Protein AF-A0A6V7UIK3-F1 (afdb_monomer_lite)

Structure (mmCIF, N/CA/C/O backbone):
data_AF-A0A6V7UIK3-F1
#
_entry.id   AF-A0A6V7UIK3-F1
#
loop_
_atom_site.group_PDB
_atom_site.id
_atom_site.type_symbol
_atom_site.label_atom_id
_atom_site.label_alt_id
_atom_site.label_comp_id
_atom_site.label_asym_id
_atom_site.label_entity_id
_atom_site.label_seq_id
_atom_site.pdbx_PDB_ins_code
_atom_site.Cartn_x
_atom_site.Cartn_y
_atom_site.Cartn_z
_atom_site.occupancy
_atom_site.B_iso_or_equiv
_atom_site.auth_seq_id
_atom_site.auth_comp_id
_atom_site.auth_asym_id
_atom_site.auth_atom_id
_atom_site.pdbx_PDB_model_num
ATOM 1 N N . MET A 1 1 ? 15.803 4.285 1.746 1.00 67.06 1 MET A N 1
ATOM 2 C CA . MET A 1 1 ? 14.603 4.226 2.609 1.00 67.06 1 MET A CA 1
ATOM 3 C C . MET A 1 1 ? 14.024 2.831 2.520 1.00 67.06 1 MET A C 1
ATOM 5 O O . MET A 1 1 ? 13.752 2.388 1.408 1.00 67.06 1 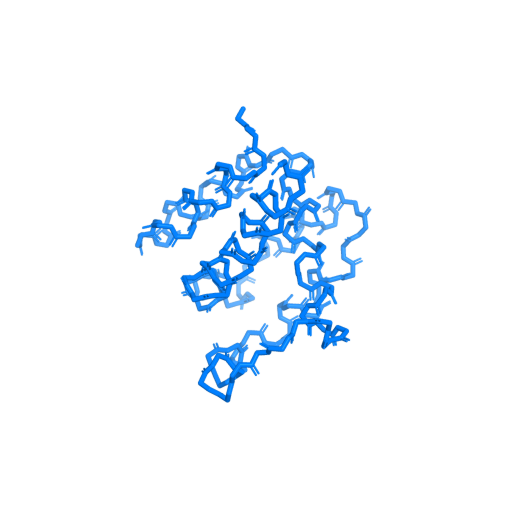MET A O 1
ATOM 9 N N . ASP A 1 2 ? 13.878 2.158 3.657 1.00 84.69 2 ASP A N 1
ATOM 10 C CA . ASP A 1 2 ? 13.343 0.798 3.726 1.00 84.69 2 ASP A CA 1
ATOM 11 C C . ASP A 1 2 ? 11.845 0.740 3.349 1.00 84.69 2 ASP A C 1
ATOM 13 O O . ASP A 1 2 ? 11.118 1.739 3.417 1.00 84.69 2 ASP A O 1
ATOM 17 N N . ASN A 1 3 ? 11.377 -0.439 2.937 1.00 80.56 3 ASN A N 1
ATOM 18 C CA . ASN A 1 3 ? 9.990 -0.713 2.574 1.00 80.56 3 ASN A CA 1
ATOM 19 C C . ASN A 1 3 ? 9.035 -0.420 3.737 1.00 80.56 3 ASN A C 1
ATOM 21 O O . ASN A 1 3 ? 7.969 0.161 3.523 1.00 80.56 3 ASN A O 1
ATOM 25 N N . LYS A 1 4 ? 9.416 -0.750 4.979 1.00 78.31 4 LYS A N 1
ATOM 26 C CA . LYS A 1 4 ? 8.589 -0.498 6.170 1.00 78.31 4 LYS A CA 1
ATOM 27 C C . LYS A 1 4 ? 8.323 0.997 6.352 1.00 78.31 4 LYS A C 1
ATOM 29 O O . LYS A 1 4 ? 7.179 1.407 6.562 1.00 78.31 4 LYS A O 1
ATOM 34 N N . ASP A 1 5 ? 9.354 1.823 6.207 1.00 82.44 5 ASP A N 1
ATOM 35 C CA . ASP A 1 5 ? 9.242 3.275 6.366 1.00 82.44 5 ASP A CA 1
ATOM 36 C C . ASP A 1 5 ? 8.544 3.945 5.184 1.00 82.44 5 ASP A C 1
ATOM 38 O O . ASP A 1 5 ? 7.732 4.853 5.381 1.00 82.44 5 ASP A O 1
ATOM 42 N N . PHE A 1 6 ? 8.751 3.430 3.969 1.00 84.00 6 PHE A N 1
ATOM 43 C CA . PHE A 1 6 ? 7.968 3.820 2.798 1.00 84.00 6 PHE A CA 1
ATOM 44 C C . PHE A 1 6 ? 6.471 3.628 3.023 1.00 84.00 6 PHE A C 1
ATOM 46 O O . PHE A 1 6 ? 5.690 4.570 2.866 1.00 84.00 6 PHE A O 1
ATOM 53 N N . LEU A 1 7 ? 6.073 2.426 3.439 1.00 80.25 7 LEU A N 1
ATOM 54 C CA . LEU A 1 7 ? 4.675 2.085 3.674 1.00 80.25 7 LEU A CA 1
ATOM 55 C C . LEU A 1 7 ? 4.077 2.927 4.808 1.00 80.25 7 LEU A C 1
ATOM 57 O O . LEU A 1 7 ? 2.954 3.417 4.672 1.00 80.25 7 LEU A O 1
ATOM 61 N N . LYS A 1 8 ? 4.832 3.182 5.887 1.00 77.88 8 LYS A N 1
ATOM 62 C CA . LYS A 1 8 ? 4.411 4.091 6.969 1.00 77.88 8 LYS A CA 1
ATOM 63 C C . LYS A 1 8 ? 4.169 5.512 6.460 1.00 77.88 8 LYS A C 1
ATOM 65 O O . LYS A 1 8 ? 3.130 6.095 6.769 1.00 77.88 8 LYS A O 1
ATOM 70 N N . LEU A 1 9 ? 5.102 6.085 5.697 1.00 80.06 9 LEU A N 1
ATOM 71 C CA . LEU A 1 9 ? 4.959 7.441 5.157 1.00 80.06 9 LEU A CA 1
ATOM 72 C C . LEU A 1 9 ? 3.780 7.532 4.187 1.00 80.06 9 LEU A C 1
ATOM 74 O O . LEU A 1 9 ? 3.002 8.488 4.236 1.00 80.06 9 LEU A O 1
ATOM 78 N N . LEU A 1 10 ? 3.618 6.517 3.337 1.00 77.62 10 LEU A N 1
ATOM 79 C CA . LEU A 1 10 ? 2.535 6.450 2.367 1.00 77.62 10 LEU A CA 1
ATOM 80 C C . LEU A 1 10 ? 1.169 6.358 3.067 1.00 77.62 10 LEU A C 1
ATOM 82 O O . LEU A 1 10 ? 0.233 7.050 2.667 1.00 77.62 10 LEU A O 1
ATOM 86 N N . ALA A 1 11 ? 1.073 5.575 4.149 1.00 74.44 11 ALA A N 1
ATOM 87 C CA . ALA A 1 11 ? -0.135 5.425 4.962 1.00 74.44 11 ALA A CA 1
ATOM 88 C C . ALA A 1 11 ? -0.486 6.680 5.778 1.00 74.44 11 ALA A C 1
ATOM 90 O O . ALA A 1 11 ? -1.664 7.010 5.920 1.00 74.44 11 ALA A O 1
ATOM 91 N N . LYS A 1 12 ? 0.521 7.392 6.302 1.00 74.75 12 LYS A N 1
ATOM 92 C CA . LYS A 1 12 ? 0.336 8.630 7.081 1.00 74.75 12 LYS A CA 1
ATOM 93 C C . LYS A 1 12 ? -0.012 9.840 6.212 1.00 74.75 12 LYS A C 1
ATOM 95 O O . LYS A 1 12 ? -0.588 10.809 6.707 1.00 74.75 12 LYS A O 1
ATOM 100 N N . SER A 1 13 ? 0.339 9.819 4.927 1.00 76.50 13 SER A N 1
ATOM 101 C CA . SER A 1 13 ? 0.069 10.939 4.029 1.00 76.50 13 SER A CA 1
ATOM 102 C C . SER A 1 13 ? -1.431 11.100 3.782 1.00 76.50 13 SER A C 1
ATOM 104 O O . SER A 1 13 ? -2.064 10.228 3.190 1.00 76.50 13 SER A O 1
ATOM 106 N N . LYS A 1 14 ? -1.992 12.252 4.169 1.00 73.81 14 LYS A N 1
ATOM 107 C CA . LYS A 1 14 ? -3.394 12.622 3.895 1.00 73.81 14 LYS A CA 1
ATOM 108 C C . LYS A 1 14 ? -3.596 13.135 2.463 1.00 73.81 14 LYS A C 1
ATOM 110 O O . LYS A 1 14 ? -4.644 12.885 1.874 1.00 73.81 14 LYS A O 1
ATOM 115 N N . SER A 1 15 ? -2.572 13.761 1.875 1.00 79.38 15 SER A N 1
ATOM 116 C CA . SER A 1 15 ? -2.616 14.303 0.511 1.00 79.38 15 SER A CA 1
ATOM 117 C C . SER A 1 15 ? -2.485 13.204 -0.543 1.00 79.38 15 SER A C 1
ATOM 119 O O . SER A 1 15 ? -1.479 12.490 -0.604 1.00 79.38 15 SER A O 1
ATOM 121 N N . GLU A 1 16 ? -3.486 13.122 -1.414 1.00 74.19 16 GLU A N 1
ATOM 122 C CA . GLU A 1 16 ? -3.505 12.241 -2.580 1.00 74.19 16 GLU A CA 1
ATOM 123 C C . GLU A 1 16 ? -2.352 12.528 -3.541 1.00 74.19 16 GLU A C 1
ATOM 125 O O . GLU A 1 16 ? -1.590 11.627 -3.891 1.00 74.19 16 GLU A O 1
ATOM 130 N N . ARG A 1 17 ? -2.158 13.803 -3.890 1.00 78.06 17 ARG A N 1
ATOM 131 C CA . ARG A 1 17 ? -1.071 14.242 -4.772 1.00 78.06 17 ARG A CA 1
ATOM 132 C C . ARG A 1 17 ? 0.298 13.831 -4.230 1.00 78.06 17 ARG A C 1
ATOM 134 O O . ARG A 1 17 ? 1.158 13.401 -4.999 1.00 78.06 17 ARG A O 1
ATOM 141 N N . LYS A 1 18 ? 0.496 13.925 -2.909 1.00 82.69 18 LYS A N 1
ATOM 142 C CA . LYS A 1 18 ? 1.737 13.492 -2.249 1.00 82.69 18 LYS A CA 1
ATOM 143 C C . LYS A 1 18 ? 1.921 11.977 -2.344 1.00 82.69 18 LYS A C 1
ATOM 145 O O . LYS A 1 18 ? 3.000 11.541 -2.733 1.00 82.69 18 LYS A O 1
ATOM 150 N N . ARG A 1 19 ? 0.877 11.182 -2.077 1.00 79.81 19 ARG A N 1
ATOM 151 C CA . ARG A 1 19 ? 0.928 9.714 -2.227 1.00 79.81 19 ARG A CA 1
ATOM 152 C C . ARG A 1 19 ? 1.267 9.304 -3.659 1.00 79.81 19 ARG A C 1
ATOM 154 O O . ARG A 1 19 ? 2.136 8.464 -3.863 1.00 79.81 19 ARG A O 1
ATOM 161 N N . HIS A 1 20 ? 0.644 9.944 -4.648 1.00 76.81 20 HIS A N 1
ATOM 162 C CA . HIS A 1 20 ? 0.919 9.665 -6.059 1.00 76.81 20 HIS A CA 1
ATOM 163 C C . HIS A 1 20 ? 2.368 9.966 -6.438 1.00 76.81 20 HIS A C 1
ATOM 165 O O . HIS A 1 20 ? 3.019 9.172 -7.113 1.00 76.81 20 HIS A O 1
ATOM 171 N N . ARG A 1 21 ? 2.906 11.096 -5.961 1.00 83.31 21 ARG A N 1
ATOM 172 C CA . ARG A 1 21 ? 4.317 11.445 -6.164 1.00 83.31 21 ARG A CA 1
ATOM 173 C C . ARG A 1 21 ? 5.245 10.401 -5.541 1.00 83.31 21 ARG A C 1
ATOM 175 O O . ARG A 1 21 ? 6.159 9.946 -6.219 1.00 83.31 21 ARG A O 1
ATOM 182 N N . MET A 1 22 ? 4.978 9.992 -4.300 1.00 84.94 22 MET A N 1
ATOM 183 C CA . MET A 1 22 ? 5.774 8.976 -3.604 1.00 84.94 22 MET A CA 1
ATOM 184 C C . MET A 1 22 ? 5.783 7.642 -4.351 1.00 84.94 22 MET A C 1
ATOM 186 O O . MET A 1 22 ? 6.833 7.032 -4.487 1.00 84.94 22 MET A O 1
ATOM 190 N N . LEU A 1 23 ? 4.641 7.208 -4.884 1.00 80.94 23 LEU A N 1
ATOM 191 C CA . LEU A 1 23 ? 4.567 5.989 -5.687 1.00 80.94 23 LEU A CA 1
ATOM 192 C C . LEU A 1 23 ? 5.288 6.093 -7.028 1.00 80.94 23 LEU A C 1
ATOM 194 O O . LEU A 1 23 ? 5.919 5.136 -7.461 1.00 80.94 23 LEU A O 1
ATOM 198 N N . LYS A 1 24 ? 5.198 7.244 -7.702 1.00 82.69 24 LYS A N 1
ATOM 199 C CA . LYS A 1 24 ? 5.958 7.477 -8.936 1.00 82.69 24 LYS A CA 1
ATOM 200 C C . LYS A 1 24 ? 7.463 7.420 -8.690 1.00 82.69 24 LYS A C 1
ATOM 202 O O . LYS A 1 24 ? 8.200 7.011 -9.578 1.00 82.69 24 LYS A O 1
ATOM 207 N N . GLN A 1 25 ? 7.904 7.815 -7.503 1.00 88.19 25 GLN A N 1
ATOM 208 C CA . GLN A 1 25 ? 9.305 7.776 -7.089 1.00 88.19 25 GLN A CA 1
ATOM 209 C C . GLN A 1 25 ? 9.685 6.469 -6.383 1.00 88.19 25 GL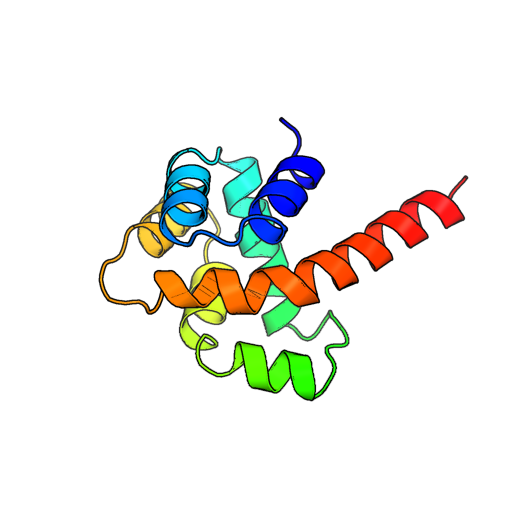N A C 1
ATOM 211 O O . GLN A 1 25 ? 10.846 6.297 -6.023 1.00 88.19 25 GLN A O 1
ATOM 216 N N . ALA A 1 26 ? 8.734 5.553 -6.183 1.00 87.38 26 ALA A N 1
ATOM 217 C CA . ALA A 1 26 ? 8.997 4.299 -5.502 1.00 87.38 26 ALA A CA 1
ATOM 218 C C . ALA A 1 26 ? 9.947 3.433 -6.331 1.00 87.38 26 ALA A C 1
ATOM 220 O O . ALA A 1 26 ? 9.829 3.362 -7.559 1.00 87.38 26 ALA A O 1
ATOM 221 N N . ASN A 1 27 ? 10.879 2.775 -5.649 1.00 91.62 27 ASN A N 1
ATOM 222 C CA . ASN A 1 27 ? 11.794 1.824 -6.270 1.00 91.62 27 ASN A CA 1
ATOM 223 C C . ASN A 1 27 ? 11.106 0.466 -6.511 1.00 91.62 27 ASN A C 1
ATOM 225 O O . ASN A 1 27 ? 9.973 0.229 -6.079 1.00 91.62 27 ASN A O 1
ATOM 229 N N . SER A 1 28 ? 11.792 -0.448 -7.195 1.00 90.50 28 SER A N 1
ATOM 230 C CA . SER A 1 28 ? 11.240 -1.753 -7.574 1.00 90.50 28 SER A CA 1
ATOM 231 C C . SER A 1 28 ? 10.765 -2.567 -6.367 1.00 90.50 28 SER A C 1
ATOM 233 O O . SER A 1 28 ? 9.663 -3.112 -6.393 1.00 90.50 28 SER A O 1
ATOM 235 N N . GLN A 1 29 ? 11.544 -2.600 -5.283 1.00 90.19 29 GLN A N 1
ATOM 236 C CA . GLN A 1 29 ? 11.196 -3.337 -4.064 1.00 90.19 29 GLN A CA 1
ATOM 237 C C . GLN A 1 29 ? 9.952 -2.758 -3.379 1.00 90.19 29 GLN A C 1
ATOM 239 O O . GLN A 1 29 ? 9.040 -3.501 -3.017 1.00 90.19 29 GLN A O 1
ATOM 244 N N . GLN A 1 30 ? 9.859 -1.433 -3.277 1.00 88.25 30 GLN A N 1
ATOM 245 C CA . GLN A 1 30 ? 8.703 -0.738 -2.713 1.00 88.25 30 GLN A CA 1
ATOM 246 C C . GLN A 1 30 ? 7.439 -1.016 -3.531 1.00 88.25 30 GLN A C 1
ATOM 248 O O . GLN A 1 30 ? 6.377 -1.287 -2.969 1.00 88.25 30 GLN A O 1
ATOM 253 N N . LEU A 1 31 ? 7.547 -1.020 -4.859 1.00 87.94 31 LEU A N 1
ATOM 254 C CA . LEU A 1 31 ? 6.433 -1.338 -5.750 1.00 87.94 31 LEU A CA 1
ATOM 255 C C . LEU A 1 31 ? 5.969 -2.792 -5.618 1.00 87.94 31 LEU A C 1
ATOM 257 O O . LEU A 1 31 ? 4.764 -3.049 -5.541 1.00 87.94 31 LEU A O 1
ATOM 261 N N . LEU A 1 32 ? 6.909 -3.733 -5.537 1.00 89.19 32 LEU A N 1
ATOM 262 C CA . LEU A 1 32 ? 6.604 -5.146 -5.317 1.00 89.19 32 LEU A CA 1
ATOM 263 C C . LEU A 1 32 ? 6.015 -5.396 -3.924 1.00 89.19 32 LEU A C 1
ATOM 265 O O . LEU A 1 32 ? 5.093 -6.196 -3.803 1.00 89.19 32 LEU A O 1
ATOM 269 N N . SER A 1 33 ? 6.443 -4.657 -2.896 1.00 87.94 33 SER A N 1
ATOM 270 C CA . SER A 1 33 ? 5.854 -4.758 -1.554 1.00 87.94 33 SER A CA 1
ATOM 271 C C . SER A 1 33 ? 4.359 -4.406 -1.553 1.00 87.94 33 SER A C 1
ATOM 273 O O . SER A 1 33 ? 3.551 -5.098 -0.933 1.00 87.94 33 SER A O 1
ATOM 275 N N . ILE A 1 34 ? 3.950 -3.393 -2.329 1.00 85.88 34 ILE A N 1
ATOM 276 C CA . ILE A 1 34 ? 2.531 -3.046 -2.503 1.00 85.88 34 ILE A CA 1
ATOM 277 C C . ILE A 1 34 ? 1.787 -4.168 -3.237 1.00 85.88 34 ILE A C 1
ATOM 279 O O . ILE A 1 34 ? 0.664 -4.510 -2.854 1.00 85.88 34 ILE A O 1
ATOM 283 N N . ALA A 1 35 ? 2.388 -4.736 -4.288 1.00 88.56 35 ALA A N 1
ATOM 284 C CA . ALA A 1 35 ? 1.801 -5.855 -5.025 1.00 88.56 35 ALA A CA 1
ATOM 285 C C . ALA A 1 35 ? 1.585 -7.076 -4.120 1.00 88.56 35 ALA A C 1
ATOM 287 O O . ALA A 1 35 ? 0.513 -7.682 -4.156 1.00 88.56 35 ALA A O 1
ATOM 288 N N . GLU A 1 36 ? 2.551 -7.375 -3.254 1.00 87.38 36 GLU A N 1
ATOM 289 C CA . GLU A 1 36 ? 2.496 -8.466 -2.282 1.00 87.38 36 GLU A CA 1
ATOM 290 C C . GLU A 1 36 ? 1.394 -8.242 -1.237 1.00 87.38 36 GLU A C 1
ATOM 292 O O . GLU A 1 36 ? 0.599 -9.139 -0.952 1.00 87.38 36 GLU A O 1
ATOM 297 N N . ILE A 1 37 ? 1.252 -7.018 -0.719 1.00 84.94 37 ILE A N 1
ATOM 298 C CA . ILE A 1 37 ? 0.137 -6.670 0.175 1.00 84.94 37 ILE A CA 1
ATOM 299 C C . ILE A 1 37 ? -1.203 -6.891 -0.531 1.00 84.94 37 ILE A C 1
ATOM 301 O O . ILE A 1 37 ? -2.100 -7.529 0.023 1.00 84.94 37 ILE A O 1
ATOM 305 N N . CYS A 1 38 ? -1.341 -6.411 -1.770 1.00 85.94 38 CYS A N 1
ATOM 306 C CA . CYS A 1 38 ? -2.558 -6.604 -2.555 1.00 85.94 38 CYS A CA 1
ATOM 307 C C . CYS A 1 38 ? -2.840 -8.094 -2.798 1.00 85.94 38 CYS A C 1
ATOM 309 O O . CYS A 1 38 ? -3.986 -8.526 -2.693 1.00 85.94 38 CYS A O 1
ATOM 311 N N . LEU A 1 39 ? -1.809 -8.897 -3.065 1.00 88.81 39 LEU A N 1
ATOM 312 C CA . LEU A 1 39 ? -1.919 -10.346 -3.222 1.00 88.81 39 LEU A CA 1
ATOM 313 C C . LEU A 1 39 ? -2.429 -11.026 -1.957 1.00 88.81 39 LEU A C 1
ATOM 315 O O . LEU A 1 39 ? -3.340 -11.850 -2.034 1.00 88.81 39 LEU A O 1
ATOM 319 N N . ASN A 1 40 ? -1.893 -10.662 -0.797 1.00 85.94 40 ASN A N 1
ATOM 320 C CA . ASN A 1 40 ? -2.315 -11.235 0.476 1.00 85.94 40 ASN A CA 1
ATOM 321 C C . ASN A 1 40 ? -3.741 -10.801 0.869 1.00 85.94 40 ASN A C 1
ATOM 323 O O . ASN A 1 40 ? -4.477 -11.599 1.454 1.00 85.94 40 ASN A O 1
ATOM 327 N N . ILE A 1 41 ? -4.177 -9.600 0.466 1.00 83.56 41 ILE A N 1
ATOM 328 C CA . ILE A 1 41 ? -5.582 -9.169 0.567 1.00 83.56 41 ILE A CA 1
ATOM 329 C C . ILE A 1 41 ? -6.484 -10.035 -0.325 1.00 83.56 41 ILE A C 1
ATOM 331 O O . ILE A 1 41 ? -7.480 -10.566 0.161 1.00 83.56 41 ILE A O 1
ATOM 335 N N . VAL A 1 42 ? -6.141 -10.213 -1.609 1.00 86.94 42 VAL A N 1
ATOM 336 C CA . VAL A 1 42 ? -6.942 -11.019 -2.557 1.00 86.94 42 VAL A CA 1
ATOM 337 C C . VAL A 1 42 ? -7.034 -12.472 -2.106 1.00 86.94 42 VAL A C 1
ATOM 339 O O . VAL A 1 42 ? -8.113 -13.057 -2.130 1.00 86.94 42 VAL A O 1
ATOM 342 N N . LYS A 1 43 ? -5.921 -13.041 -1.637 1.00 87.50 43 LYS A N 1
ATOM 343 C CA . LYS A 1 43 ? -5.863 -14.408 -1.104 1.00 87.50 43 LYS A CA 1
ATOM 344 C C . LYS A 1 43 ? -6.517 -14.554 0.275 1.00 87.50 43 LYS A C 1
ATOM 346 O O . LYS A 1 43 ? -6.448 -15.631 0.851 1.00 87.50 43 LYS A O 1
ATOM 351 N N . SER A 1 44 ? -7.114 -13.490 0.824 1.00 82.75 44 SER A N 1
ATOM 352 C CA . SER A 1 44 ? -7.730 -13.470 2.158 1.00 82.75 44 SER A CA 1
ATOM 353 C C . SER A 1 44 ? -6.810 -13.971 3.282 1.00 82.75 44 SER A C 1
ATOM 355 O O . SER A 1 44 ? -7.282 -14.425 4.320 1.00 82.75 44 SER A O 1
ATOM 357 N N . ARG A 1 45 ? -5.487 -13.847 3.104 1.00 81.62 45 ARG A N 1
ATOM 358 C CA . ARG A 1 45 ? -4.483 -14.218 4.116 1.00 81.62 45 ARG A CA 1
ATOM 359 C C . ARG A 1 45 ? -4.470 -13.234 5.282 1.00 81.62 45 ARG A C 1
ATOM 361 O O . ARG A 1 45 ? -4.087 -13.581 6.394 1.00 81.62 45 ARG A O 1
ATOM 368 N N . TYR A 1 46 ? -4.947 -12.012 5.050 1.00 78.00 46 TYR A N 1
ATOM 369 C CA . TYR A 1 46 ? -5.242 -11.066 6.116 1.00 78.00 46 TYR A CA 1
ATOM 370 C C . TYR A 1 46 ? -6.694 -11.195 6.575 1.00 78.00 46 TYR A C 1
ATOM 372 O O . TYR A 1 46 ? -7.634 -11.031 5.794 1.00 78.00 46 TYR A O 1
ATOM 380 N N . LYS A 1 47 ? -6.883 -11.410 7.881 1.00 77.62 47 LYS A N 1
ATOM 381 C CA . LYS A 1 47 ? -8.189 -11.270 8.534 1.00 77.62 47 LYS A CA 1
ATOM 382 C C . LYS A 1 47 ? -8.568 -9.787 8.580 1.00 77.62 47 LYS A C 1
ATOM 384 O O . LYS A 1 47 ? -8.164 -9.081 9.498 1.00 77.62 47 LYS A O 1
ATOM 389 N N . LEU A 1 48 ? -9.291 -9.325 7.561 1.00 77.44 48 LEU A N 1
ATOM 390 C CA . LEU A 1 48 ? -9.844 -7.972 7.489 1.00 77.44 48 LEU A CA 1
ATOM 391 C C . LEU A 1 48 ? -11.240 -7.922 8.117 1.00 77.44 48 LEU A C 1
ATOM 393 O O . LEU A 1 48 ? -12.091 -8.760 7.803 1.00 77.44 48 LEU A O 1
ATOM 397 N N . THR A 1 49 ? -11.489 -6.896 8.929 1.00 80.00 49 THR A N 1
ATOM 398 C CA . THR A 1 49 ? -12.811 -6.589 9.494 1.00 80.00 49 THR A CA 1
ATOM 399 C C . THR A 1 49 ? -13.818 -6.214 8.402 1.00 80.00 49 THR A C 1
ATOM 401 O O . THR A 1 49 ? -13.452 -5.738 7.322 1.00 80.00 49 THR A O 1
ATOM 404 N N . THR A 1 50 ? -15.115 -6.341 8.689 1.00 81.69 50 THR A N 1
ATOM 405 C CA . THR A 1 50 ? -16.197 -5.944 7.768 1.00 81.69 50 THR A CA 1
ATOM 406 C C . THR A 1 50 ? -16.070 -4.484 7.327 1.00 81.69 50 THR A C 1
ATOM 408 O O . THR A 1 50 ? -16.245 -4.167 6.151 1.00 81.69 50 THR A O 1
ATOM 411 N N . ARG A 1 51 ? -15.682 -3.586 8.245 1.00 79.38 51 ARG A N 1
ATOM 412 C CA . ARG A 1 51 ? -15.450 -2.164 7.947 1.00 79.38 51 ARG A CA 1
ATOM 413 C C . ARG A 1 51 ? -14.298 -1.970 6.959 1.00 79.38 51 ARG A C 1
ATOM 415 O O . ARG A 1 51 ? -14.417 -1.165 6.039 1.00 79.38 51 ARG A O 1
ATOM 422 N N . GLN A 1 52 ? -13.201 -2.708 7.118 1.00 77.50 52 GLN A N 1
ATOM 423 C CA . GLN A 1 52 ? -12.069 -2.658 6.187 1.00 77.50 52 GLN A CA 1
ATOM 424 C C . GLN A 1 52 ? -12.449 -3.201 4.813 1.00 77.50 52 GLN A C 1
ATOM 426 O O . GLN A 1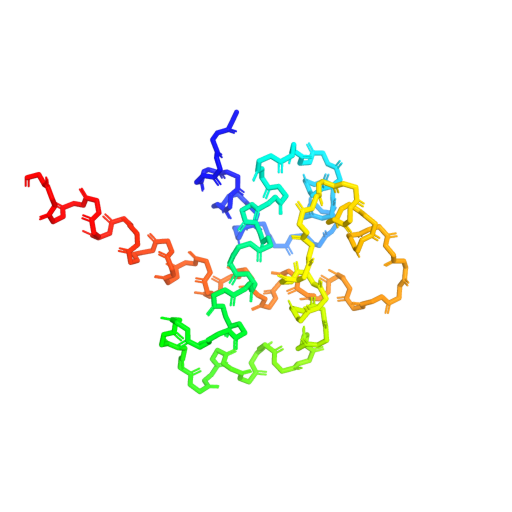 52 ? -12.152 -2.559 3.810 1.00 77.50 52 GLN A O 1
ATOM 431 N N . ARG A 1 53 ? -13.171 -4.325 4.756 1.00 78.06 53 ARG A N 1
ATOM 432 C CA . ARG A 1 53 ? -13.664 -4.891 3.492 1.00 78.06 53 ARG A CA 1
ATOM 433 C C . ARG A 1 53 ? -14.579 -3.916 2.751 1.00 78.06 53 ARG A C 1
ATOM 435 O O . ARG A 1 53 ? -14.366 -3.686 1.566 1.00 78.06 53 ARG A O 1
ATOM 442 N N . LYS A 1 54 ? -15.520 -3.268 3.450 1.00 81.38 54 LYS A N 1
ATOM 443 C CA . LYS A 1 54 ? -16.378 -2.219 2.867 1.00 81.38 54 LYS A CA 1
ATOM 444 C C . LYS A 1 54 ? -15.564 -1.047 2.309 1.00 81.38 54 LYS A C 1
ATOM 446 O O . LYS A 1 54 ? -15.866 -0.565 1.227 1.00 81.38 54 LYS A O 1
ATOM 451 N N . ARG A 1 55 ? -14.499 -0.622 3.001 1.00 75.81 55 ARG A N 1
ATOM 452 C CA . ARG A 1 55 ? -13.599 0.441 2.513 1.00 75.81 55 ARG A CA 1
ATOM 453 C C . ARG A 1 55 ? -12.759 0.019 1.310 1.00 75.81 55 ARG A C 1
ATOM 455 O O . ARG A 1 55 ? -12.402 0.877 0.515 1.00 75.81 55 ARG A O 1
ATOM 462 N N . LEU A 1 56 ? -12.441 -1.267 1.181 1.00 76.56 56 LEU A N 1
ATOM 463 C CA . LEU A 1 56 ? -11.720 -1.811 0.029 1.00 76.56 56 LEU A CA 1
ATOM 464 C C . LEU A 1 56 ? -12.596 -2.015 -1.201 1.00 76.56 56 LEU A C 1
ATOM 466 O O . LEU A 1 56 ? -12.064 -2.010 -2.307 1.00 76.56 56 LEU A O 1
ATOM 470 N N . LEU A 1 57 ? -13.900 -2.224 -1.013 1.00 81.81 57 LEU A N 1
ATOM 471 C CA . LEU A 1 57 ? -14.822 -2.614 -2.077 1.00 81.81 57 LEU A CA 1
ATOM 472 C C . LEU A 1 57 ? -14.760 -1.699 -3.316 1.00 81.81 57 LEU A C 1
ATOM 474 O O . LEU A 1 57 ? -14.612 -2.248 -4.408 1.00 81.81 57 LEU A O 1
ATOM 478 N N . PRO A 1 58 ? -14.745 -0.353 -3.192 1.00 78.81 58 PRO A N 1
ATOM 479 C CA . PRO A 1 58 ? -14.641 0.540 -4.354 1.00 78.81 58 PRO A CA 1
ATOM 480 C C . PRO A 1 58 ? -13.333 0.388 -5.145 1.00 78.81 58 PRO A C 1
ATOM 482 O O . PRO A 1 58 ? -13.196 0.911 -6.244 1.00 78.81 58 PRO A O 1
ATOM 485 N N . TYR A 1 59 ? -12.353 -0.319 -4.583 1.00 77.12 59 TYR A N 1
ATOM 486 C CA . TYR A 1 59 ? -10.996 -0.454 -5.101 1.00 77.12 59 TYR A CA 1
ATOM 487 C C . TYR A 1 59 ? -10.633 -1.910 -5.404 1.00 77.12 59 TYR A C 1
ATOM 489 O O . TYR A 1 59 ? -9.472 -2.214 -5.677 1.00 77.12 59 TYR A O 1
ATOM 497 N N . ALA A 1 60 ? -11.601 -2.828 -5.361 1.00 81.00 60 ALA A N 1
ATOM 498 C CA . ALA A 1 60 ? -11.354 -4.256 -5.530 1.00 81.00 60 ALA A CA 1
ATOM 499 C C . ALA A 1 60 ? -10.680 -4.583 -6.873 1.00 81.00 60 ALA A C 1
ATOM 501 O O . ALA A 1 60 ? -9.783 -5.426 -6.922 1.00 81.00 60 ALA A O 1
ATOM 502 N N . GLU A 1 61 ? -11.063 -3.894 -7.953 1.00 83.62 61 GLU A N 1
ATOM 503 C CA . GLU A 1 61 ? -10.437 -4.068 -9.266 1.00 83.62 61 GLU A CA 1
ATOM 504 C C . GLU A 1 61 ? -8.959 -3.667 -9.236 1.00 83.62 61 GLU A C 1
ATOM 506 O O . GLU A 1 61 ? -8.097 -4.437 -9.662 1.00 83.62 61 GLU A O 1
ATOM 511 N N . PHE A 1 62 ? -8.651 -2.506 -8.652 1.00 83.25 62 PHE A N 1
ATOM 512 C CA . PHE A 1 62 ? -7.277 -2.058 -8.476 1.00 83.25 62 PHE A CA 1
ATOM 513 C C . PHE A 1 62 ? -6.448 -3.087 -7.704 1.00 83.25 62 PHE A C 1
ATOM 515 O O . PHE A 1 62 ? -5.379 -3.488 -8.160 1.00 83.25 62 PHE A O 1
ATOM 522 N N . VAL A 1 63 ? -6.956 -3.546 -6.557 1.00 83.75 63 VAL A N 1
ATOM 523 C CA . VAL A 1 63 ? -6.267 -4.519 -5.698 1.00 83.75 63 VAL A CA 1
ATOM 524 C C . VAL A 1 63 ? -5.992 -5.812 -6.465 1.00 83.75 63 VAL A C 1
ATOM 526 O O . VAL A 1 63 ? -4.875 -6.326 -6.431 1.00 83.75 63 VAL A O 1
ATOM 529 N N . ARG A 1 64 ? -6.976 -6.317 -7.219 1.00 87.69 64 ARG A N 1
ATOM 530 C CA . ARG A 1 64 ? -6.810 -7.509 -8.064 1.00 87.69 64 ARG A CA 1
ATOM 531 C C . ARG A 1 64 ? -5.755 -7.291 -9.142 1.00 87.69 64 ARG A C 1
ATOM 533 O O . ARG A 1 64 ? -4.895 -8.148 -9.325 1.00 87.69 64 ARG A O 1
ATOM 540 N N . ARG A 1 65 ? -5.770 -6.151 -9.830 1.00 88.19 65 ARG A N 1
ATOM 541 C CA . ARG A 1 65 ? -4.782 -5.832 -10.869 1.00 88.19 65 ARG A CA 1
ATOM 542 C C . ARG A 1 65 ? -3.377 -5.715 -10.288 1.00 88.19 65 ARG A C 1
ATOM 544 O O . ARG A 1 65 ? -2.459 -6.355 -10.794 1.00 88.19 65 ARG A O 1
ATOM 551 N N . MET A 1 66 ? -3.226 -4.978 -9.191 1.00 86.94 66 MET A N 1
ATOM 552 C CA . MET A 1 66 ? -1.948 -4.798 -8.506 1.00 86.94 66 MET A CA 1
ATOM 553 C C . MET A 1 66 ? -1.406 -6.123 -7.951 1.00 86.94 66 MET A C 1
ATOM 555 O O . MET A 1 66 ? -0.216 -6.384 -8.069 1.00 86.94 66 MET A O 1
ATOM 559 N N . SER A 1 67 ? -2.269 -7.019 -7.452 1.00 89.19 67 SER A N 1
ATOM 560 C CA . SER A 1 67 ? -1.858 -8.349 -6.964 1.00 89.19 67 SER A CA 1
ATOM 561 C C . SER A 1 67 ? -1.224 -9.257 -8.025 1.00 89.19 67 SER A C 1
ATOM 563 O O . SER A 1 67 ? -0.509 -10.208 -7.694 1.00 89.19 67 SER A O 1
ATOM 565 N N . ARG A 1 68 ? -1.508 -8.985 -9.304 1.00 92.12 68 ARG A N 1
ATOM 566 C CA . ARG A 1 68 ? -0.978 -9.718 -10.461 1.00 92.12 68 ARG A CA 1
ATOM 567 C C . ARG A 1 68 ? 0.305 -9.092 -11.004 1.00 92.12 68 ARG A C 1
ATOM 569 O O . ARG A 1 68 ? 0.943 -9.691 -11.864 1.00 92.12 68 ARG A O 1
ATOM 576 N N . ALA A 1 69 ? 0.701 -7.916 -10.519 1.00 90.31 69 ALA A N 1
ATOM 577 C CA . ALA A 1 69 ? 1.968 -7.314 -10.896 1.00 90.31 69 ALA A CA 1
ATOM 578 C C . ALA A 1 69 ? 3.121 -8.148 -10.319 1.00 90.31 69 ALA A C 1
ATOM 580 O O . ALA A 1 69 ? 3.302 -8.230 -9.107 1.00 90.31 69 ALA A O 1
ATOM 581 N N . ARG A 1 70 ? 3.888 -8.789 -11.204 1.00 85.62 70 ARG A N 1
ATOM 582 C CA . ARG A 1 70 ? 5.085 -9.580 -10.859 1.00 85.62 70 ARG A CA 1
ATOM 583 C C . ARG A 1 70 ? 6.392 -8.864 -11.193 1.00 85.62 70 ARG A C 1
ATOM 585 O O . ARG A 1 70 ? 7.462 -9.394 -10.943 1.00 85.62 70 ARG A O 1
ATOM 592 N N . SER A 1 71 ? 6.306 -7.666 -11.762 1.00 90.81 71 SER A N 1
ATOM 593 C CA . SER A 1 71 ? 7.458 -6.863 -12.153 1.00 90.81 71 SER A CA 1
ATOM 594 C C . SER A 1 71 ? 7.226 -5.398 -11.826 1.00 90.81 71 SER A C 1
ATOM 596 O O . SER A 1 71 ? 6.083 -4.926 -11.796 1.00 90.81 71 SER A O 1
ATOM 598 N N . GLU A 1 72 ? 8.323 -4.662 -11.646 1.00 88.88 72 GLU A N 1
ATOM 599 C CA . GLU A 1 72 ? 8.274 -3.212 -11.473 1.00 88.88 72 GLU A CA 1
ATOM 600 C C . GLU A 1 72 ? 7.505 -2.552 -12.619 1.00 88.88 72 GLU A C 1
ATOM 602 O O . GLU A 1 72 ? 6.608 -1.747 -12.382 1.00 88.88 72 GLU A O 1
ATOM 607 N N . ARG A 1 73 ? 7.810 -2.928 -13.866 1.00 88.81 73 ARG A N 1
ATOM 608 C CA . ARG A 1 73 ? 7.170 -2.354 -15.054 1.00 88.81 73 ARG A CA 1
ATOM 609 C C . ARG A 1 73 ? 5.653 -2.550 -15.028 1.00 88.81 73 ARG A C 1
ATOM 611 O O . ARG A 1 73 ? 4.913 -1.618 -15.3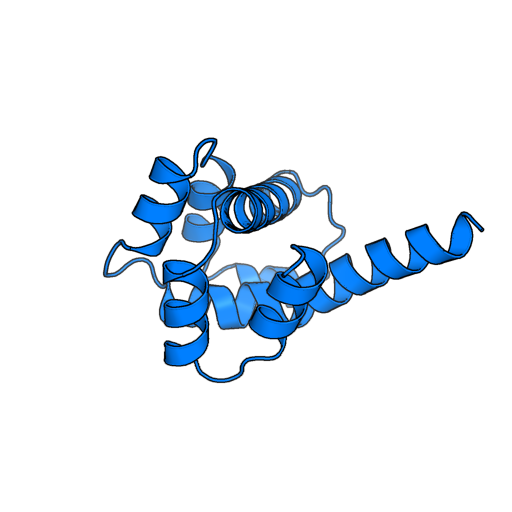39 1.00 88.81 73 ARG A O 1
ATOM 618 N N . GLY A 1 74 ? 5.185 -3.733 -14.622 1.00 87.56 74 GLY A N 1
ATOM 619 C CA . GLY A 1 74 ? 3.759 -4.026 -14.471 1.00 87.56 74 GLY A CA 1
ATOM 620 C C . GLY A 1 74 ? 3.107 -3.196 -13.365 1.00 87.56 74 GLY A C 1
ATOM 621 O O . GLY A 1 74 ? 2.083 -2.553 -13.601 1.00 87.56 74 GLY A O 1
ATOM 622 N N . ALA A 1 75 ? 3.737 -3.145 -12.189 1.00 87.31 75 ALA A N 1
ATOM 623 C CA . ALA A 1 75 ? 3.279 -2.344 -11.055 1.00 87.31 75 ALA A CA 1
ATOM 624 C C . ALA A 1 75 ? 3.207 -0.851 -11.418 1.00 87.31 75 ALA A C 1
ATOM 626 O O . ALA A 1 75 ? 2.174 -0.206 -11.252 1.00 87.31 75 ALA A O 1
ATOM 627 N N . ARG A 1 76 ? 4.272 -0.311 -12.014 1.00 87.31 76 ARG A N 1
ATOM 628 C CA . ARG A 1 76 ? 4.383 1.089 -12.433 1.00 87.31 76 ARG A CA 1
ATOM 629 C C . ARG A 1 76 ? 3.364 1.458 -13.512 1.00 87.31 76 ARG A C 1
ATOM 631 O O . ARG A 1 76 ? 2.797 2.551 -13.455 1.00 87.31 76 ARG A O 1
ATOM 638 N N . LYS A 1 77 ? 3.072 0.550 -14.454 1.00 86.81 77 LYS A N 1
ATOM 639 C CA . LYS A 1 77 ? 2.006 0.732 -15.456 1.00 86.81 77 LYS A CA 1
ATOM 640 C C . LYS A 1 77 ? 0.636 0.863 -14.791 1.00 86.81 77 LYS A C 1
ATOM 642 O O . LYS A 1 77 ? -0.110 1.776 -15.127 1.00 86.81 77 LYS A O 1
ATOM 647 N N . ILE A 1 78 ? 0.331 -0.005 -13.826 1.00 84.50 78 ILE A N 1
ATOM 648 C CA . ILE A 1 78 ? -0.933 0.035 -13.077 1.00 84.50 78 ILE A CA 1
ATOM 649 C C . ILE A 1 78 ? -1.051 1.338 -12.272 1.00 84.50 78 ILE A C 1
ATOM 651 O O . ILE A 1 78 ? -2.114 1.948 -12.258 1.00 84.50 78 ILE A O 1
ATOM 655 N N . ILE A 1 79 ? 0.048 1.800 -11.670 1.00 78.94 79 ILE A N 1
ATOM 656 C CA . ILE A 1 79 ? 0.112 3.061 -10.912 1.00 78.94 79 ILE A CA 1
ATOM 657 C C . ILE A 1 79 ? -0.088 4.296 -11.792 1.00 78.94 79 ILE A C 1
ATOM 659 O O . ILE A 1 79 ? -0.654 5.299 -11.364 1.00 78.94 79 ILE A O 1
ATOM 663 N N . SER A 1 80 ? 0.409 4.244 -13.024 1.00 75.88 80 SER A N 1
ATOM 664 C CA . SER A 1 80 ? 0.429 5.403 -13.918 1.00 75.88 80 SER A CA 1
ATOM 665 C C . SER A 1 80 ? -0.826 5.521 -14.783 1.00 75.88 80 SER A C 1
ATOM 667 O O . SER A 1 80 ? -0.985 6.520 -15.484 1.00 75.88 80 SER A O 1
ATOM 669 N N . GLN A 1 81 ? -1.717 4.527 -14.753 1.00 74.62 81 GLN A N 1
ATOM 670 C CA . GLN A 1 81 ? -2.916 4.518 -15.581 1.00 74.62 81 GLN A CA 1
ATOM 671 C C . GLN A 1 81 ? -3.937 5.554 -15.087 1.00 74.62 81 GLN A C 1
ATOM 673 O O . GLN A 1 81 ? -4.426 5.492 -13.959 1.00 74.62 81 GLN A O 1
ATOM 678 N N . LYS A 1 82 ? -4.279 6.517 -15.953 1.00 54.00 82 LYS A N 1
ATOM 679 C CA . LYS A 1 82 ? -5.360 7.483 -15.706 1.00 54.00 82 LYS A CA 1
ATOM 680 C C . LYS A 1 82 ? -6.712 6.755 -15.616 1.00 54.00 82 LYS A C 1
ATOM 682 O O . LYS A 1 82 ? -6.950 5.804 -16.352 1.00 54.00 82 LYS A O 1
ATOM 687 N N . GLY A 1 83 ? -7.586 7.213 -14.716 1.00 53.00 83 GLY A N 1
ATOM 688 C CA . GLY A 1 83 ? -8.972 6.735 -14.588 1.00 53.00 83 GLY A CA 1
ATOM 689 C C . GLY A 1 83 ? -9.198 5.525 -13.669 1.00 53.00 83 GLY A C 1
ATOM 690 O O . GLY A 1 83 ? -10.338 5.229 -13.346 1.00 53.00 83 GLY A O 1
ATOM 691 N N . SER A 1 84 ? -8.157 4.853 -13.164 1.00 51.91 84 SER A N 1
ATOM 692 C CA . SER A 1 84 ? -8.315 3.605 -12.390 1.00 51.91 84 SER A CA 1
ATOM 693 C C . SER A 1 84 ? -8.687 3.794 -10.905 1.00 51.91 84 SER A C 1
ATOM 695 O O . SER A 1 84 ? -8.276 2.996 -10.062 1.00 51.91 84 SER A O 1
ATOM 697 N N . GLY A 1 85 ? -9.362 4.891 -10.539 1.00 51.78 85 GLY A N 1
ATOM 698 C CA . GLY A 1 85 ? -9.684 5.219 -9.138 1.00 51.78 85 GLY A CA 1
ATOM 699 C C . GLY A 1 85 ? -8.464 5.519 -8.250 1.00 51.78 85 GLY A C 1
ATOM 700 O O . GLY A 1 85 ? -8.594 5.662 -7.035 1.00 51.78 85 GLY A O 1
ATOM 701 N N . PHE A 1 86 ? -7.273 5.629 -8.849 1.00 54.59 86 PHE A N 1
ATOM 702 C CA . PHE A 1 86 ? -5.964 5.594 -8.187 1.00 54.59 86 PHE A CA 1
ATOM 703 C C . PHE A 1 86 ? -5.767 6.661 -7.089 1.00 54.59 86 PHE A C 1
ATOM 705 O O . PHE A 1 86 ? -5.048 6.444 -6.113 1.00 54.59 86 PHE A O 1
ATOM 712 N N . GLY A 1 87 ? -6.478 7.782 -7.210 1.00 51.59 87 GLY A N 1
ATOM 713 C CA . GLY A 1 87 ? -6.525 8.845 -6.213 1.00 51.59 87 GLY A CA 1
ATOM 714 C C . GLY A 1 87 ? -7.147 8.454 -4.868 1.00 51.59 87 GLY A C 1
ATOM 715 O O . GLY A 1 87 ? -6.581 8.704 -3.800 1.00 51.59 87 GLY A O 1
ATOM 716 N N . GLY A 1 88 ? -8.276 7.741 -4.921 1.00 51.97 88 GLY A N 1
ATOM 717 C CA . GLY A 1 88 ? -8.983 7.216 -3.747 1.00 51.97 88 GLY A CA 1
ATOM 718 C C . GLY A 1 88 ? -8.428 5.879 -3.245 1.00 51.97 88 GLY A C 1
ATOM 719 O O . GLY A 1 88 ? -8.439 5.611 -2.041 1.00 51.97 88 GLY A O 1
ATOM 720 N N . VAL A 1 89 ? -7.880 5.074 -4.164 1.00 53.88 89 VAL A N 1
ATOM 721 C CA . VAL A 1 89 ? -7.358 3.715 -3.946 1.00 53.88 89 VAL A CA 1
ATOM 722 C C . VAL A 1 89 ? -6.408 3.644 -2.756 1.00 53.88 89 VAL A C 1
ATOM 724 O O . VAL A 1 89 ? -6.621 2.848 -1.842 1.00 53.88 89 VAL A O 1
ATOM 727 N N . LEU A 1 90 ? -5.380 4.494 -2.714 1.00 54.69 90 LEU A N 1
ATOM 728 C CA . LEU A 1 90 ? -4.410 4.447 -1.622 1.00 54.69 90 LEU A CA 1
ATOM 729 C C . LEU A 1 90 ? -4.950 5.029 -0.313 1.00 54.69 90 LEU A C 1
ATOM 731 O O . LEU A 1 90 ? -4.583 4.569 0.760 1.00 54.69 90 LEU A O 1
ATOM 735 N N . THR A 1 91 ? -5.846 6.007 -0.360 1.00 49.19 91 THR A N 1
ATOM 736 C CA . THR A 1 91 ? -6.466 6.578 0.847 1.00 49.19 91 THR A CA 1
ATOM 737 C C . THR A 1 91 ? -7.305 5.543 1.594 1.00 49.19 91 THR A C 1
ATOM 739 O O . THR A 1 91 ? -7.416 5.572 2.818 1.00 49.19 91 THR A O 1
ATOM 742 N N . ALA A 1 92 ? -7.910 4.612 0.859 1.00 53.03 92 ALA A N 1
ATOM 743 C CA . ALA A 1 92 ? -8.767 3.589 1.431 1.00 53.03 92 ALA A CA 1
ATOM 744 C C . ALA A 1 92 ? -8.042 2.278 1.747 1.00 53.03 92 ALA A C 1
ATOM 746 O O . ALA A 1 92 ? -8.326 1.680 2.786 1.00 53.03 92 ALA A O 1
ATOM 747 N N . LEU A 1 93 ? -7.091 1.862 0.900 1.00 52.88 93 LEU A N 1
ATOM 748 C CA . LEU A 1 93 ? -6.231 0.706 1.161 1.00 52.88 93 LEU A CA 1
ATOM 749 C C . LEU A 1 93 ? -5.244 0.970 2.298 1.00 52.88 93 LEU A C 1
ATOM 751 O O . LEU A 1 93 ? -5.042 0.103 3.140 1.00 52.88 93 LEU A O 1
ATOM 755 N N . LEU A 1 94 ? -4.605 2.139 2.341 1.00 57.34 94 LEU A N 1
ATOM 756 C CA . LEU A 1 94 ? -3.397 2.291 3.151 1.00 57.34 94 LEU A CA 1
ATOM 757 C C . LEU A 1 94 ? -3.660 2.722 4.588 1.00 57.34 94 LEU A C 1
ATOM 759 O O . LEU A 1 94 ? -2.939 2.290 5.477 1.00 57.34 94 LEU A O 1
ATOM 763 N N . THR A 1 95 ? -4.656 3.558 4.872 1.00 54.22 95 THR A N 1
ATOM 764 C CA . THR A 1 95 ? -4.731 4.144 6.220 1.00 54.22 95 THR A CA 1
ATOM 765 C C . THR A 1 95 ? -5.126 3.128 7.304 1.00 54.22 95 THR A C 1
ATOM 767 O O . THR A 1 95 ? -4.546 3.192 8.376 1.00 54.22 95 THR A O 1
ATOM 770 N N . PRO A 1 96 ? -6.039 2.158 7.089 1.00 55.88 96 PRO A N 1
ATOM 771 C CA . PRO A 1 96 ? -6.366 1.171 8.128 1.00 55.88 96 PRO A CA 1
ATOM 772 C C . PRO A 1 96 ? -5.589 -0.142 7.989 1.00 55.88 96 PRO A C 1
ATOM 774 O O . PRO A 1 96 ? -5.191 -0.726 8.990 1.00 55.88 96 PRO A O 1
ATOM 777 N N . ILE A 1 97 ? -5.380 -0.625 6.760 1.00 61.00 97 ILE A N 1
ATOM 778 C CA . ILE A 1 97 ? -4.889 -1.990 6.524 1.00 61.00 97 ILE A CA 1
ATOM 779 C C . ILE A 1 97 ? -3.366 -2.055 6.630 1.00 61.00 97 ILE A C 1
ATOM 781 O O . ILE A 1 97 ? -2.865 -3.009 7.208 1.00 61.00 97 ILE A O 1
ATOM 785 N N . LEU A 1 98 ? -2.618 -1.028 6.202 1.00 57.12 98 LEU A N 1
ATOM 786 C CA . LEU A 1 98 ? -1.180 -0.964 6.506 1.00 57.12 98 LEU A CA 1
ATOM 787 C C . LEU A 1 98 ? -0.897 -0.680 7.978 1.00 57.12 98 LEU A C 1
ATOM 789 O O . LEU A 1 98 ? 0.113 -1.154 8.480 1.00 57.12 98 LEU A O 1
ATOM 793 N N . ILE A 1 99 ? -1.754 0.068 8.683 1.00 53.34 99 ILE A N 1
ATOM 794 C CA . ILE A 1 99 ? -1.600 0.237 10.135 1.00 53.34 99 ILE A CA 1
ATOM 795 C C . ILE A 1 99 ? -1.806 -1.107 10.836 1.00 53.34 99 ILE A C 1
ATOM 797 O O . ILE A 1 99 ? -1.059 -1.430 11.752 1.00 53.34 99 ILE 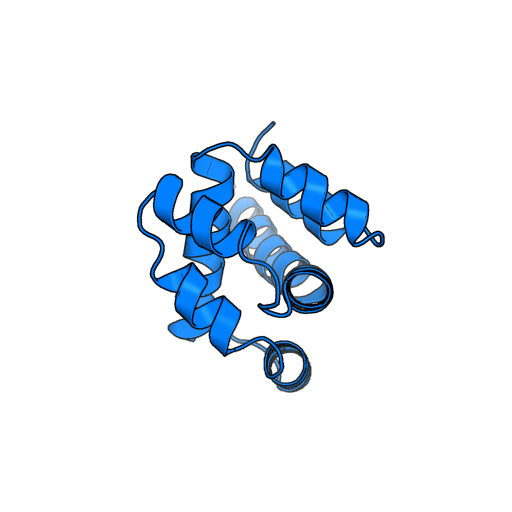A O 1
ATOM 801 N N . GLU A 1 100 ? -2.772 -1.916 10.402 1.00 58.44 100 GLU A N 1
ATOM 802 C CA . GLU A 1 100 ? -3.072 -3.197 11.045 1.00 58.44 100 GLU A CA 1
ATOM 803 C C . GLU A 1 100 ? -2.123 -4.332 10.634 1.00 58.44 100 GLU A C 1
ATOM 805 O O . GLU A 1 100 ? -1.666 -5.081 11.494 1.00 58.44 100 GLU A O 1
ATOM 810 N N . ILE A 1 101 ? -1.747 -4.421 9.355 1.00 59.72 101 ILE A N 1
ATOM 811 C CA . ILE A 1 101 ? -0.681 -5.319 8.881 1.00 59.72 101 ILE A CA 1
ATOM 812 C C . ILE A 1 101 ? 0.660 -4.879 9.469 1.00 59.72 101 ILE A C 1
ATOM 814 O O . ILE A 1 101 ? 1.401 -5.711 9.972 1.00 59.72 101 ILE A O 1
ATOM 818 N N . GLY A 1 102 ? 0.950 -3.577 9.485 1.00 53.25 102 GLY A N 1
ATOM 819 C CA . GLY A 1 102 ? 2.140 -3.017 10.117 1.00 53.25 102 GLY A CA 1
ATOM 820 C C . GLY A 1 102 ? 2.191 -3.307 11.615 1.00 53.25 102 GLY A C 1
ATOM 821 O O . GLY A 1 102 ? 3.237 -3.715 12.095 1.00 53.25 102 GLY A O 1
ATOM 822 N N . ARG A 1 103 ? 1.074 -3.190 12.350 1.00 55.16 103 ARG A N 1
ATOM 823 C CA . ARG A 1 103 ? 0.991 -3.634 13.754 1.00 55.16 103 ARG A CA 1
ATOM 824 C C . ARG A 1 103 ? 1.233 -5.130 13.898 1.00 55.16 103 ARG A C 1
ATOM 826 O O . ARG A 1 103 ? 1.931 -5.507 14.823 1.00 55.16 103 ARG A O 1
ATOM 833 N N . LYS A 1 104 ? 0.678 -5.973 13.021 1.00 57.75 104 LYS A N 1
ATOM 834 C CA . LYS A 1 104 ? 0.897 -7.428 13.081 1.00 57.75 104 LYS A CA 1
ATOM 835 C C . LYS A 1 104 ? 2.345 -7.813 12.793 1.00 57.75 104 LYS A C 1
ATOM 837 O O . LYS A 1 104 ? 2.871 -8.633 13.524 1.00 57.75 104 LYS A O 1
ATOM 842 N N . ILE A 1 105 ? 2.977 -7.184 11.802 1.00 55.56 105 ILE A N 1
ATOM 843 C CA . ILE A 1 105 ? 4.395 -7.388 11.467 1.00 55.56 105 ILE A CA 1
ATOM 844 C C . ILE A 1 105 ? 5.303 -6.861 12.588 1.00 55.56 105 ILE A C 1
ATOM 846 O O . ILE A 1 105 ? 6.254 -7.522 12.971 1.00 55.56 105 ILE A O 1
ATOM 850 N N . ILE A 1 106 ? 5.002 -5.688 13.160 1.00 54.94 106 ILE A N 1
ATOM 851 C CA . ILE A 1 106 ? 5.760 -5.148 14.302 1.00 54.94 106 ILE A CA 1
ATOM 852 C C . ILE A 1 106 ? 5.591 -6.042 15.534 1.00 54.94 106 ILE A C 1
ATOM 854 O O . ILE A 1 106 ? 6.571 -6.310 16.213 1.00 54.94 106 ILE A O 1
ATOM 858 N N . LYS A 1 107 ? 4.376 -6.522 15.816 1.00 51.72 107 LYS A N 1
ATOM 859 C CA . LYS A 1 107 ? 4.120 -7.407 16.955 1.00 51.72 107 LYS A CA 1
ATOM 860 C C . LYS A 1 107 ? 4.830 -8.754 16.783 1.00 51.72 107 LYS A C 1
ATOM 862 O O . LYS A 1 107 ? 5.511 -9.170 17.704 1.00 51.72 107 LYS A O 1
ATOM 867 N N . SER A 1 108 ? 4.801 -9.351 15.586 1.00 49.62 108 SER A N 1
ATOM 868 C CA . SER A 1 108 ? 5.572 -10.569 15.305 1.00 49.62 108 SER A CA 1
ATOM 869 C C . SER A 1 108 ? 7.087 -10.359 15.404 1.00 49.62 108 SER A C 1
ATOM 871 O O . SER A 1 108 ? 7.759 -11.223 15.943 1.00 49.62 108 SER A O 1
ATOM 873 N N . AS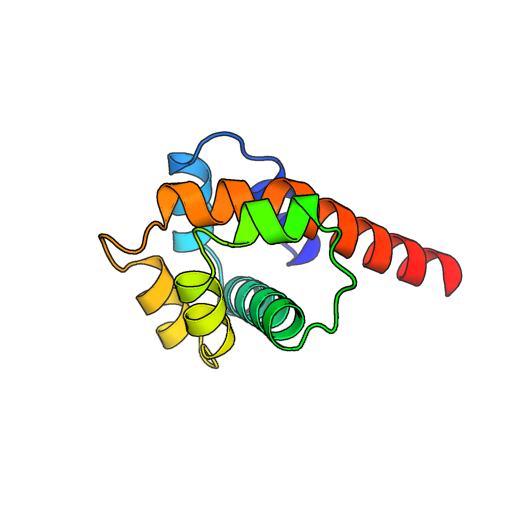P A 1 109 ? 7.628 -9.213 14.966 1.00 45.47 109 ASP A N 1
ATOM 874 C CA . ASP A 1 109 ? 9.056 -8.883 15.157 1.00 45.47 109 ASP A CA 1
ATOM 875 C C . ASP A 1 109 ? 9.428 -8.731 16.647 1.00 45.47 109 ASP A C 1
ATOM 877 O O . ASP A 1 109 ? 10.579 -8.934 17.016 1.00 45.47 109 ASP A O 1
ATOM 881 N N . THR A 1 110 ? 8.473 -8.346 17.505 1.00 50.41 110 THR A N 1
ATOM 882 C CA . THR A 1 110 ? 8.711 -8.135 18.947 1.00 50.41 110 THR A CA 1
ATOM 883 C C . THR A 1 110 ? 8.554 -9.431 19.747 1.00 50.41 110 THR A C 1
ATOM 885 O O . THR A 1 110 ? 9.225 -9.593 20.754 1.00 50.41 110 THR A O 1
ATOM 888 N N . ASP A 1 111 ? 7.717 -10.364 19.281 1.00 45.66 111 ASP A N 1
ATOM 889 C CA . ASP A 1 111 ? 7.487 -11.673 19.915 1.00 45.66 111 ASP A CA 1
ATOM 890 C C . ASP A 1 111 ? 8.583 -12.714 19.564 1.00 45.66 111 ASP A C 1
ATOM 892 O O . ASP A 1 111 ? 8.537 -13.841 20.051 1.00 45.66 111 ASP A O 1
ATOM 896 N N . THR A 1 112 ? 9.551 -12.362 18.703 1.00 42.84 112 THR A N 1
ATOM 897 C CA . THR A 1 112 ? 10.664 -13.245 18.285 1.00 42.84 112 THR A CA 1
ATOM 898 C C . THR A 1 112 ? 12.028 -12.827 18.868 1.00 42.84 112 THR A C 1
ATOM 900 O O . THR A 1 112 ? 13.055 -13.313 18.399 1.00 42.84 112 THR A O 1
ATOM 903 N N . ASN A 1 113 ? 12.047 -11.934 19.865 1.00 38.34 113 ASN A N 1
ATOM 904 C CA . ASN A 1 113 ? 13.235 -11.557 20.645 1.00 38.34 113 ASN A CA 1
ATOM 905 C C . ASN A 1 113 ? 13.035 -11.888 22.122 1.00 38.34 113 ASN A C 1
ATOM 907 O O . ASN A 1 113 ? 11.958 -11.529 22.649 1.00 38.34 113 ASN A O 1
#

Organism: Meloidogyne enterolobii (NCBI:txid390850)

pLDDT: mean 74.34, std 14.44, range [38.34, 92.12]

Radius of gyration: 13.42 Å; chains: 1; bounding box: 31×29×36 Å

Sequence (113 aa):
MDNKDFLKLLAKSKSERKRHRMLKQANSQQLLSIAEICLNIVKSRYKLTTRQRKRLLPYAEFVRRMSRARSERGARKIISQKGSGFGGVLTALLTPILIEIGRKIIKSDTDTN

Secondary structure (DSSP, 8-state):
--HHHHHHHHHH---HHHHHHHHHT--HHHHHHHHHHHHHHHTT-S---HHHHHHHGGGHHHHHHHHT--SHHHHHHHHH-TTSSHHHHHHHHIIIIIHHHHHHHHHHHHTT-

Foldseek 3Di:
DDLLVLLVVLQPDPDLVVNLVSLLVDDWVNLVVLLVLLLCVVVVVDPDDPVLCVLCVVLNVLSVQSVPDPTSVSSNCSSPDPPNCNSSNSNSCRHPPVVVVSVVVVVVVVVVD